Protein AF-A0AAP0JN64-F1 (afdb_monomer_lite)

Organism: NCBI:txid461633

Sequence (150 aa):
MPRSQQHSSGSEGDRSDRSISDVVAVVDDRKKRRMISNRESARRSRMRKQQHLDDLINQVSQIQRENSEIVKRVSATTEMFMKVDSENSVLRAQVGELSERLQSLNSVLHSIEEVSGFAMDIPQMPDPLLKPWHLPYPSQPIMASSHWLP

Secondary structure (DSSP, 8-state):
-------------------HHHHHHHHHHHHHHHHHHHHHHHHHHHHHHHHHHHHHHHHHHHHHHHHHHHHHHHHHHHHHHHHHHHHHHHHHHHHHHHHHHHHHHHHHHHHHHHHH-----PPPPPGGGT-TT--SS-------------

Radius of gyration: 44.24 Å; chains: 1; bounding box: 87×27×121 Å

Structure (mmCIF, N/CA/C/O backbone):
data_AF-A0AAP0JN64-F1
#
_entry.id   AF-A0AAP0JN64-F1
#
loop_
_atom_site.group_PDB
_atom_site.id
_atom_site.type_symbol
_atom_site.label_atom_id
_atom_site.label_alt_id
_atom_site.label_comp_id
_atom_site.label_asym_id
_atom_site.label_entity_id
_atom_site.label_seq_id
_atom_site.pdbx_PDB_ins_code
_atom_site.Cartn_x
_atom_site.Cartn_y
_atom_site.Cartn_z
_atom_site.occupancy
_atom_site.B_iso_or_equiv
_atom_site.auth_seq_id
_atom_site.auth_comp_id
_atom_site.auth_asym_id
_atom_site.auth_atom_id
_atom_site.pdbx_PDB_model_num
ATOM 1 N N . MET A 1 1 ? 2.296 -16.483 -43.966 1.00 45.09 1 MET A N 1
ATOM 2 C CA . MET A 1 1 ? 2.980 -15.752 -45.058 1.00 45.09 1 MET A CA 1
ATOM 3 C C . MET A 1 1 ? 3.932 -16.724 -45.747 1.00 45.09 1 MET A C 1
ATOM 5 O O . MET A 1 1 ? 4.876 -17.146 -45.085 1.00 45.09 1 MET A O 1
ATOM 9 N N . PRO A 1 2 ? 3.670 -17.182 -46.985 1.00 48.16 2 PRO A N 1
ATOM 10 C CA . PRO A 1 2 ? 4.517 -18.178 -47.630 1.00 48.16 2 PRO A CA 1
ATOM 11 C C . PRO A 1 2 ? 5.776 -17.516 -48.206 1.00 48.16 2 PRO A C 1
ATOM 13 O O . PRO A 1 2 ? 5.739 -16.406 -48.731 1.00 48.16 2 PRO A O 1
ATOM 16 N N . ARG A 1 3 ? 6.909 -18.202 -48.055 1.00 45.84 3 ARG A N 1
ATOM 17 C CA . ARG A 1 3 ? 8.240 -17.763 -48.476 1.00 45.84 3 ARG A CA 1
ATOM 18 C C . ARG A 1 3 ? 8.445 -18.164 -49.936 1.00 45.84 3 ARG A C 1
ATOM 20 O O . ARG A 1 3 ? 8.607 -19.347 -50.219 1.00 45.84 3 ARG A O 1
ATOM 27 N N . SER A 1 4 ? 8.438 -17.193 -50.845 1.00 55.22 4 SER A N 1
ATOM 28 C CA . SER A 1 4 ? 8.756 -17.410 -52.258 1.00 55.22 4 SER A CA 1
ATOM 29 C C . SER A 1 4 ? 10.184 -17.947 -52.402 1.00 55.22 4 SER A C 1
ATOM 31 O O . SER A 1 4 ? 11.151 -17.241 -52.113 1.00 55.22 4 SER A O 1
ATOM 33 N N . GLN A 1 5 ? 10.317 -19.205 -52.826 1.00 51.78 5 GLN A N 1
ATOM 34 C CA . GLN A 1 5 ? 11.572 -19.761 -53.326 1.00 51.78 5 GLN A CA 1
ATOM 35 C C . GLN A 1 5 ? 11.784 -19.237 -54.746 1.00 51.78 5 GLN A C 1
ATOM 37 O O . GLN A 1 5 ? 11.026 -19.561 -55.655 1.00 51.78 5 GLN A O 1
ATOM 42 N N . GLN A 1 6 ? 12.805 -18.405 -54.931 1.00 57.16 6 GLN A N 1
ATOM 43 C CA . GLN A 1 6 ? 13.333 -18.100 -56.254 1.00 57.16 6 GLN A CA 1
ATOM 44 C C . GLN A 1 6 ? 14.505 -19.045 -56.512 1.00 57.16 6 GLN A C 1
ATOM 46 O O . GLN A 1 6 ? 15.543 -18.964 -55.856 1.00 57.16 6 GLN A O 1
ATOM 51 N N . HIS A 1 7 ? 14.312 -19.958 -57.458 1.00 48.56 7 HIS A N 1
ATOM 52 C CA . HIS A 1 7 ? 15.394 -20.679 -58.109 1.00 48.56 7 HIS A CA 1
ATOM 53 C C . HIS A 1 7 ? 15.996 -19.723 -59.140 1.00 48.56 7 HIS A C 1
ATOM 55 O O . HIS A 1 7 ? 15.323 -19.363 -60.102 1.00 48.56 7 HIS A O 1
ATOM 61 N N . SER A 1 8 ? 17.226 -19.260 -58.913 1.00 51.84 8 SER A N 1
ATOM 62 C CA . SER A 1 8 ? 17.943 -18.446 -59.896 1.00 51.84 8 SER A CA 1
ATOM 63 C C . SER A 1 8 ? 18.878 -19.351 -60.687 1.00 51.84 8 SER A C 1
ATOM 65 O O . SER A 1 8 ? 19.808 -19.933 -60.124 1.00 51.84 8 SER A O 1
ATOM 67 N N . SER A 1 9 ? 18.568 -19.498 -61.974 1.00 54.56 9 SER A N 1
ATOM 68 C CA . SER A 1 9 ? 19.322 -20.249 -62.972 1.00 54.56 9 SER A CA 1
ATOM 69 C C . SER A 1 9 ? 20.791 -19.831 -63.008 1.00 54.56 9 SER A C 1
ATOM 71 O O . SER A 1 9 ? 21.115 -18.643 -63.052 1.00 54.56 9 SER A O 1
ATOM 73 N N . GLY A 1 10 ? 21.677 -20.827 -63.003 1.00 51.12 10 GLY A N 1
ATOM 74 C CA . GLY A 1 10 ? 23.109 -20.643 -63.201 1.00 51.12 10 GLY A CA 1
ATOM 75 C C . GLY A 1 10 ? 23.393 -20.154 -64.617 1.00 51.12 10 GLY A C 1
ATOM 76 O O . GLY A 1 10 ? 23.145 -20.866 -65.585 1.00 51.12 10 GLY A O 1
ATOM 77 N N . SER A 1 11 ? 23.909 -18.931 -64.722 1.00 53.88 11 SER A N 1
ATOM 78 C CA . SER A 1 11 ? 24.496 -18.400 -65.949 1.00 53.88 11 SER A CA 1
ATOM 79 C C . SER A 1 11 ? 25.951 -18.859 -66.019 1.00 53.88 11 SER A C 1
ATOM 81 O O . SER A 1 11 ? 26.829 -18.257 -65.402 1.00 53.88 11 SER A O 1
ATOM 83 N N . GLU A 1 12 ? 26.201 -19.948 -66.743 1.00 61.91 12 GLU A N 1
ATOM 84 C CA . GLU A 1 12 ? 27.532 -20.296 -67.238 1.00 61.91 12 GLU A CA 1
ATOM 85 C C . GLU A 1 12 ? 27.829 -19.432 -68.466 1.00 61.91 12 GLU A C 1
ATOM 87 O O . GLU A 1 12 ? 27.115 -19.496 -69.463 1.00 61.91 12 GLU A O 1
ATOM 92 N N . GLY A 1 13 ? 28.865 -18.601 -68.392 1.00 48.00 13 GLY A N 1
ATOM 93 C CA . GLY A 1 13 ? 29.297 -17.810 -69.539 1.00 48.00 13 GLY A CA 1
ATOM 94 C C . GLY A 1 13 ? 30.043 -16.552 -69.136 1.00 48.00 13 GLY A C 1
ATOM 95 O O . GLY A 1 13 ? 29.431 -15.514 -68.925 1.00 48.00 13 GLY A O 1
ATOM 96 N N . ASP A 1 14 ? 31.360 -16.706 -69.022 1.00 43.50 14 ASP A N 1
ATOM 97 C CA . ASP A 1 14 ? 32.410 -15.773 -69.457 1.00 43.50 14 ASP A CA 1
ATOM 98 C C . ASP A 1 14 ? 33.546 -15.738 -68.428 1.00 43.50 14 ASP A C 1
ATOM 100 O O . ASP A 1 14 ? 33.521 -15.025 -67.423 1.00 43.50 14 ASP A O 1
ATOM 104 N N . ARG A 1 15 ? 34.555 -16.587 -68.652 1.00 56.91 15 ARG A N 1
ATOM 105 C CA . ARG A 1 15 ? 35.838 -16.486 -67.953 1.00 56.91 15 ARG A CA 1
ATOM 106 C C . ARG A 1 15 ? 36.632 -15.397 -68.656 1.00 56.91 15 ARG A C 1
ATOM 108 O O . ARG A 1 15 ? 37.529 -15.686 -69.440 1.00 56.91 15 ARG A O 1
ATOM 115 N N . SER A 1 16 ? 36.256 -14.155 -68.385 1.00 56.53 16 SER A N 1
ATOM 116 C CA . SER A 1 16 ? 37.031 -12.990 -68.773 1.00 56.53 16 SER A CA 1
ATOM 117 C C . SER A 1 16 ? 38.419 -13.119 -68.137 1.00 56.53 16 SER A C 1
ATOM 119 O O . SER A 1 16 ? 38.527 -13.400 -66.937 1.00 56.53 16 SER A O 1
ATOM 121 N N . ASP A 1 17 ? 39.467 -12.932 -68.939 1.00 60.44 17 ASP A N 1
ATOM 122 C CA . ASP A 1 17 ? 40.847 -12.718 -68.498 1.00 60.44 17 ASP A CA 1
ATOM 123 C C . ASP A 1 17 ? 40.885 -11.434 -67.659 1.00 60.44 17 ASP A C 1
ATOM 125 O O . ASP A 1 17 ? 41.110 -10.324 -68.139 1.00 60.44 17 ASP A O 1
ATOM 129 N N . ARG A 1 18 ? 40.461 -11.563 -66.402 1.00 62.03 18 ARG A N 1
ATOM 130 C CA . ARG A 1 18 ? 40.328 -10.446 -65.481 1.00 62.03 18 ARG A CA 1
ATOM 131 C C . ARG A 1 18 ? 41.735 -10.084 -65.060 1.00 62.03 18 ARG A C 1
ATOM 133 O O . ARG A 1 18 ? 42.398 -10.876 -64.386 1.00 62.03 18 ARG A O 1
ATOM 140 N N . SER A 1 19 ? 42.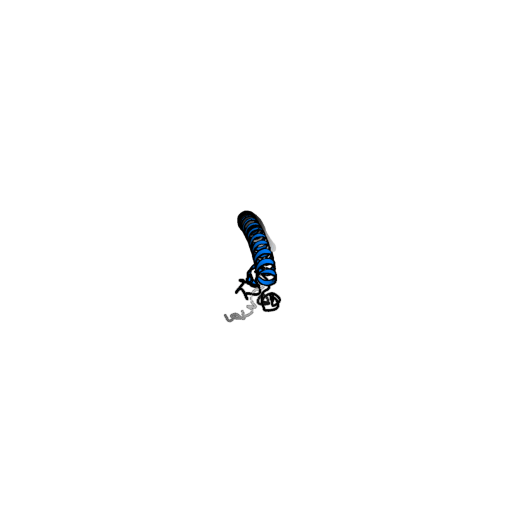176 -8.889 -65.442 1.00 74.69 19 SER A N 1
ATOM 141 C CA . SER A 1 19 ? 43.475 -8.396 -65.013 1.00 74.69 19 SER A CA 1
ATOM 142 C C . SER A 1 19 ? 43.555 -8.477 -63.483 1.00 74.69 19 SER A C 1
ATOM 144 O O . SER A 1 19 ? 42.571 -8.242 -62.773 1.00 74.69 19 SER A O 1
ATOM 146 N N . ILE A 1 20 ? 44.729 -8.817 -62.947 1.00 75.31 20 ILE A N 1
ATOM 147 C CA . ILE A 1 20 ? 44.959 -8.886 -61.492 1.00 75.31 20 ILE A CA 1
ATOM 148 C C . ILE A 1 20 ? 44.497 -7.583 -60.806 1.00 75.31 20 ILE A C 1
ATOM 150 O O . ILE A 1 20 ? 43.985 -7.615 -59.687 1.00 75.31 20 ILE A O 1
ATOM 154 N N . SER A 1 21 ? 44.600 -6.449 -61.509 1.00 77.75 21 SER A N 1
ATOM 155 C CA . SER A 1 21 ? 44.139 -5.133 -61.062 1.00 77.75 21 SER A CA 1
ATOM 156 C C . SER A 1 21 ? 42.628 -5.077 -60.785 1.00 77.75 21 SER A C 1
ATOM 158 O O . SER A 1 21 ? 42.218 -4.604 -59.723 1.00 77.75 21 SER A O 1
ATOM 160 N N . ASP A 1 22 ? 41.796 -5.639 -61.665 1.00 81.19 22 ASP A N 1
ATOM 161 C CA . ASP A 1 22 ? 40.335 -5.649 -61.503 1.00 81.19 22 ASP A CA 1
ATOM 162 C C . ASP A 1 22 ? 39.890 -6.520 -60.323 1.00 81.19 22 ASP A C 1
ATOM 164 O O . ASP A 1 22 ? 38.951 -6.186 -59.595 1.00 81.19 22 ASP A O 1
ATOM 168 N N . VAL A 1 23 ? 40.584 -7.639 -60.094 1.00 84.50 23 VAL A N 1
ATOM 169 C CA . VAL A 1 23 ? 40.319 -8.517 -58.945 1.00 84.50 23 VAL A CA 1
ATOM 170 C C . VAL A 1 23 ? 40.646 -7.799 -57.633 1.00 84.50 23 VAL A C 1
ATOM 172 O O . VAL A 1 23 ? 39.854 -7.865 -56.689 1.00 84.50 23 VAL A O 1
ATOM 175 N N . VAL A 1 24 ? 41.766 -7.071 -57.573 1.00 85.56 24 VAL A N 1
ATOM 176 C CA . VAL A 1 24 ? 42.166 -6.285 -56.392 1.00 85.56 24 VAL A CA 1
ATOM 177 C C . VAL A 1 24 ? 41.158 -5.167 -56.099 1.00 85.56 24 VAL A C 1
ATOM 179 O O . VAL A 1 24 ? 40.716 -5.037 -54.956 1.00 85.56 24 VAL A O 1
ATOM 182 N N . ALA A 1 25 ? 40.701 -4.433 -57.119 1.00 87.12 25 ALA A N 1
ATOM 183 C CA . ALA A 1 25 ? 39.706 -3.369 -56.954 1.00 87.12 25 ALA A CA 1
ATOM 184 C C . ALA A 1 25 ? 38.370 -3.887 -56.380 1.00 87.12 25 ALA A C 1
ATOM 186 O O . ALA A 1 25 ? 37.813 -3.307 -55.444 1.00 87.12 25 ALA A O 1
ATOM 187 N N . VAL A 1 26 ? 37.880 -5.031 -56.872 1.00 90.56 26 VAL A N 1
ATOM 188 C CA . VAL A 1 26 ? 36.652 -5.670 -56.360 1.00 90.56 26 VAL A CA 1
ATOM 189 C C . VAL A 1 26 ? 36.810 -6.119 -54.901 1.00 90.56 26 VAL A C 1
ATOM 191 O O . VAL A 1 26 ? 35.872 -6.000 -54.103 1.00 90.56 26 VAL A O 1
ATOM 194 N N . VAL A 1 27 ? 37.986 -6.630 -54.524 1.00 92.00 27 VAL A N 1
ATOM 195 C CA . VAL A 1 27 ? 38.284 -7.032 -53.140 1.00 92.00 27 VAL A CA 1
ATOM 196 C C . VAL A 1 27 ? 38.314 -5.821 -52.207 1.00 92.00 27 VAL A C 1
ATOM 198 O O . VAL A 1 27 ? 37.721 -5.880 -51.122 1.00 92.00 27 VAL A O 1
ATOM 201 N N . ASP A 1 28 ? 38.926 -4.716 -52.627 1.00 93.94 28 ASP A N 1
ATOM 202 C CA . ASP A 1 28 ? 38.984 -3.481 -51.843 1.00 93.94 28 ASP A CA 1
ATOM 203 C C . ASP A 1 28 ? 37.606 -2.847 -51.653 1.00 93.94 28 ASP A C 1
ATOM 205 O O . ASP A 1 28 ? 37.247 -2.451 -50.538 1.00 93.94 28 ASP A O 1
ATOM 209 N N . ASP A 1 29 ? 36.772 -2.831 -52.689 1.00 94.75 29 ASP A N 1
ATOM 210 C CA . ASP A 1 29 ? 35.397 -2.350 -52.575 1.00 94.75 29 ASP A CA 1
ATOM 211 C C . ASP A 1 29 ? 34.550 -3.244 -51.670 1.00 94.75 29 ASP A C 1
ATOM 213 O O . ASP A 1 29 ? 33.786 -2.753 -50.829 1.00 94.75 29 ASP A O 1
ATOM 217 N N . ARG A 1 30 ? 34.730 -4.567 -51.748 1.00 95.62 30 ARG A N 1
ATOM 218 C CA . ARG A 1 30 ? 34.100 -5.501 -50.808 1.00 95.62 30 ARG A CA 1
ATOM 219 C C . ARG A 1 30 ? 34.562 -5.235 -49.375 1.00 95.62 30 ARG A C 1
ATOM 221 O O . ARG A 1 30 ? 33.734 -5.258 -48.461 1.00 95.62 30 ARG A O 1
ATOM 228 N N . LYS A 1 31 ? 35.852 -4.961 -49.156 1.00 96.38 31 LYS A N 1
ATOM 229 C CA . LYS A 1 31 ? 36.405 -4.618 -47.838 1.00 96.38 31 LYS A CA 1
ATOM 230 C C . LYS A 1 31 ? 35.795 -3.320 -47.306 1.00 96.38 31 LYS A C 1
ATOM 232 O O . LYS A 1 31 ? 35.311 -3.316 -46.175 1.00 96.38 31 LYS A O 1
ATOM 237 N N . LYS A 1 32 ? 35.721 -2.260 -48.118 1.00 95.88 32 LYS A N 1
ATOM 238 C CA . LYS A 1 32 ? 35.061 -0.990 -47.759 1.00 95.88 32 LYS A CA 1
ATOM 239 C C . LYS A 1 32 ? 33.596 -1.201 -47.373 1.00 95.88 32 LYS A C 1
ATOM 241 O O . LYS A 1 32 ? 33.182 -0.777 -46.295 1.00 95.88 32 LYS A O 1
ATOM 246 N N . ARG A 1 33 ? 32.826 -1.939 -48.185 1.00 96.50 33 ARG A N 1
ATOM 247 C CA . ARG A 1 33 ? 31.420 -2.272 -47.884 1.00 96.50 33 ARG A CA 1
ATOM 248 C C . ARG A 1 33 ? 31.279 -3.053 -46.573 1.00 96.50 33 ARG A C 1
ATOM 250 O O . ARG A 1 33 ? 30.400 -2.742 -45.772 1.00 96.50 33 ARG A O 1
ATOM 257 N N . ARG A 1 34 ? 32.167 -4.021 -46.305 1.00 96.62 34 ARG A N 1
ATOM 258 C CA . ARG A 1 34 ? 32.185 -4.773 -45.034 1.00 96.62 34 ARG A CA 1
ATOM 259 C C . ARG A 1 34 ? 32.492 -3.878 -43.838 1.00 96.62 34 ARG A C 1
ATOM 261 O O . ARG A 1 34 ? 31.846 -4.040 -42.809 1.00 96.62 34 ARG A O 1
ATOM 268 N N . MET A 1 35 ? 33.427 -2.935 -43.964 1.00 97.56 35 MET A N 1
ATOM 269 C CA . MET A 1 35 ? 33.739 -1.988 -42.887 1.00 97.56 35 MET A CA 1
ATOM 270 C C . MET A 1 35 ? 32.538 -1.099 -42.552 1.00 97.56 35 MET A C 1
ATOM 272 O O . MET A 1 35 ? 32.213 -0.939 -41.379 1.00 97.56 35 MET A O 1
ATOM 276 N N . ILE A 1 36 ? 31.836 -0.578 -43.564 1.00 97.06 36 ILE A N 1
ATOM 277 C CA . ILE A 1 36 ? 30.638 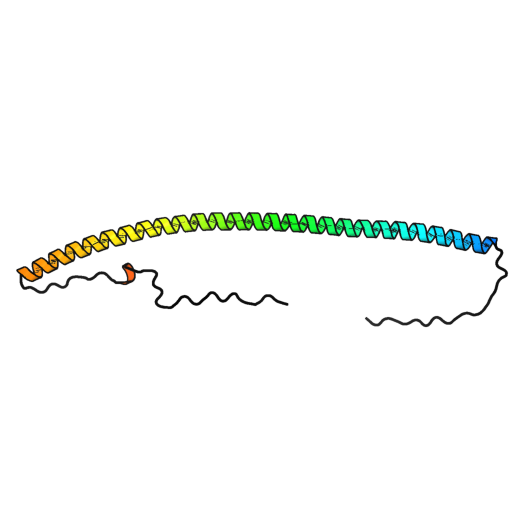0.253 -43.358 1.00 97.06 36 ILE A CA 1
ATOM 278 C C . ILE A 1 36 ? 29.512 -0.573 -42.723 1.00 97.06 36 ILE A C 1
ATOM 280 O O . ILE A 1 36 ? 28.957 -0.169 -41.703 1.00 97.06 36 ILE A O 1
ATOM 284 N N . SER A 1 37 ? 29.224 -1.761 -43.264 1.00 98.00 37 SER A N 1
ATOM 285 C CA . SER A 1 37 ? 28.174 -2.641 -42.739 1.00 98.00 37 SER A CA 1
ATOM 286 C C . SER A 1 37 ? 28.462 -3.111 -41.309 1.00 98.00 37 SER A C 1
ATOM 288 O O . SER A 1 37 ? 27.562 -3.111 -40.471 1.00 98.00 37 SER A O 1
ATOM 290 N N . ASN A 1 38 ? 29.713 -3.460 -40.990 1.00 98.25 38 ASN A N 1
ATOM 291 C CA . ASN A 1 38 ? 30.106 -3.846 -39.634 1.00 98.25 38 ASN A CA 1
ATOM 292 C C . ASN A 1 38 ? 30.026 -2.664 -38.661 1.00 98.25 38 ASN A C 1
ATOM 294 O O . ASN A 1 38 ? 29.527 -2.812 -37.548 1.00 98.25 38 ASN A O 1
ATOM 298 N N . ARG A 1 39 ? 30.446 -1.470 -39.094 1.00 98.06 39 ARG A N 1
ATOM 299 C CA . ARG A 1 39 ? 30.295 -0.249 -38.297 1.00 98.06 39 ARG A CA 1
ATOM 300 C C . ARG A 1 39 ? 28.828 0.015 -37.976 1.00 98.06 39 ARG A C 1
ATOM 302 O O . ARG A 1 39 ? 28.490 0.315 -36.830 1.00 98.06 39 ARG A O 1
ATOM 309 N N . GLU A 1 40 ? 27.952 -0.117 -38.965 1.00 98.12 40 GLU A N 1
ATOM 310 C CA . GLU A 1 40 ? 26.521 0.067 -38.766 1.00 98.12 40 GLU A CA 1
ATOM 311 C C . GLU A 1 40 ? 25.921 -1.024 -37.868 1.00 98.12 40 GLU A C 1
ATOM 313 O O . GLU A 1 40 ? 25.158 -0.711 -36.952 1.00 98.12 40 GLU A O 1
ATOM 318 N N . SER A 1 41 ? 26.297 -2.291 -38.056 1.00 97.88 41 SER A N 1
ATOM 319 C CA . SER A 1 41 ? 25.792 -3.394 -37.232 1.00 97.88 41 SER A CA 1
ATOM 320 C C . SER A 1 41 ? 26.268 -3.292 -35.779 1.00 97.88 41 SER A C 1
ATOM 322 O O . SER A 1 41 ? 25.468 -3.496 -34.862 1.00 97.88 41 SER A O 1
ATOM 324 N N . ALA A 1 42 ? 27.516 -2.875 -35.545 1.00 98.25 42 ALA A N 1
ATOM 325 C CA . ALA A 1 42 ? 28.045 -2.573 -34.220 1.00 98.25 42 ALA A CA 1
ATOM 326 C C . ALA A 1 42 ? 27.285 -1.410 -33.564 1.00 98.25 42 ALA A C 1
ATOM 328 O O . ALA A 1 42 ? 26.899 -1.520 -32.399 1.00 98.25 42 ALA A O 1
ATOM 329 N N . ARG A 1 43 ? 26.996 -0.330 -34.309 1.00 98.38 43 ARG A N 1
ATOM 330 C CA . ARG A 1 43 ? 26.170 0.787 -33.818 1.00 98.38 43 ARG A CA 1
ATOM 331 C C . ARG A 1 43 ? 24.766 0.31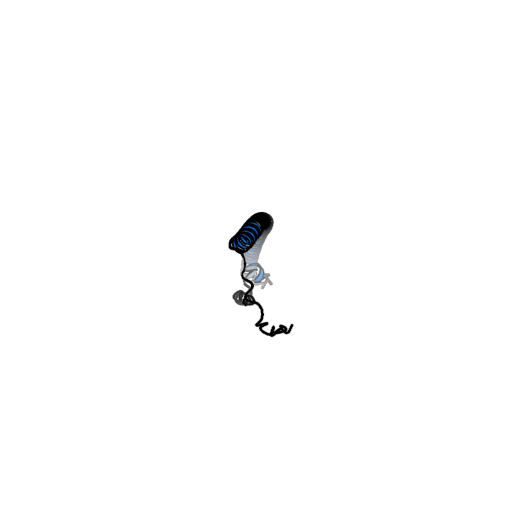4 -33.440 1.00 98.38 43 ARG A C 1
ATOM 333 O O . ARG A 1 43 ? 24.331 0.570 -32.323 1.00 98.38 43 ARG A O 1
ATOM 340 N N . ARG A 1 44 ? 24.073 -0.415 -34.322 1.00 98.50 44 ARG A N 1
ATOM 341 C CA . ARG A 1 44 ? 22.725 -0.958 -34.056 1.00 98.50 44 ARG A CA 1
ATOM 342 C C . ARG A 1 44 ? 22.717 -1.926 -32.870 1.00 98.50 44 ARG A C 1
ATOM 344 O O . ARG A 1 44 ? 21.751 -1.966 -32.118 1.00 98.50 44 ARG A O 1
ATOM 351 N N . SER A 1 45 ? 23.776 -2.717 -32.698 1.00 98.56 45 SER A N 1
ATOM 352 C CA . SER A 1 45 ? 23.938 -3.608 -31.543 1.00 98.56 45 SER A CA 1
ATOM 353 C C . SER A 1 45 ? 24.078 -2.816 -30.240 1.00 98.56 45 SER A C 1
ATOM 355 O O . SER A 1 45 ? 23.359 -3.092 -29.283 1.00 98.56 45 SER A O 1
ATOM 357 N N . ARG A 1 46 ? 24.929 -1.778 -30.222 1.00 98.50 46 ARG A N 1
ATOM 358 C CA . ARG A 1 46 ? 25.071 -0.874 -29.067 1.00 98.50 46 ARG A CA 1
ATOM 359 C C . ARG A 1 46 ? 23.758 -0.169 -28.733 1.00 98.50 46 ARG A C 1
ATOM 361 O O . ARG A 1 46 ? 23.369 -0.180 -27.576 1.00 98.50 46 ARG A O 1
ATOM 368 N N . MET A 1 47 ? 23.050 0.355 -29.736 1.00 98.50 47 MET A N 1
ATOM 369 C CA . MET A 1 47 ? 21.752 1.012 -29.534 1.00 98.50 47 MET A CA 1
ATOM 370 C C . MET A 1 47 ? 20.714 0.074 -28.912 1.00 98.50 47 MET A C 1
ATOM 372 O O . MET A 1 47 ? 20.063 0.460 -27.952 1.00 98.50 47 MET A O 1
ATOM 376 N N . ARG A 1 48 ? 20.596 -1.169 -29.402 1.00 98.56 48 ARG A N 1
ATOM 377 C CA . ARG A 1 48 ? 19.670 -2.158 -28.822 1.00 98.56 48 ARG A CA 1
ATOM 378 C C . ARG A 1 48 ? 20.016 -2.502 -27.374 1.00 98.56 48 ARG A C 1
ATOM 380 O O . ARG A 1 48 ? 19.120 -2.625 -26.551 1.00 98.56 48 ARG A O 1
ATOM 387 N N . LYS A 1 49 ? 21.308 -2.647 -27.057 1.00 98.56 49 LYS A N 1
ATOM 388 C CA . LYS A 1 49 ? 21.751 -2.877 -25.674 1.00 98.56 49 LYS A CA 1
ATOM 389 C C . LYS A 1 49 ? 21.457 -1.676 -24.775 1.00 98.56 49 LYS A C 1
ATOM 391 O O . LYS A 1 49 ? 21.030 -1.888 -23.651 1.00 98.56 49 LYS A O 1
ATOM 396 N N . GLN A 1 50 ? 21.654 -0.452 -25.271 1.00 98.56 50 GLN A N 1
ATOM 397 C CA . GLN A 1 50 ? 21.326 0.762 -24.524 1.00 98.56 50 GLN A CA 1
ATOM 398 C C . GLN A 1 50 ? 19.825 0.843 -24.234 1.00 98.56 50 GLN A C 1
ATOM 400 O O . GLN A 1 50 ? 19.455 0.980 -23.080 1.00 98.56 50 GLN A O 1
ATOM 405 N N . GLN A 1 51 ? 18.979 0.647 -25.250 1.00 98.56 51 GLN A N 1
ATOM 406 C CA . GLN A 1 51 ? 17.522 0.620 -25.081 1.00 98.56 51 GLN A CA 1
ATOM 407 C C . GLN A 1 51 ? 17.093 -0.411 -24.035 1.00 98.56 51 GLN A C 1
ATOM 409 O O . GLN A 1 51 ? 16.321 -0.092 -23.145 1.00 98.56 51 GLN A O 1
ATOM 414 N N . HIS A 1 52 ? 17.657 -1.621 -24.081 1.00 98.56 52 HIS A N 1
ATOM 415 C CA . HIS A 1 52 ? 17.335 -2.645 -23.092 1.00 98.56 52 HIS A CA 1
ATOM 416 C C . HIS A 1 52 ? 17.751 -2.256 -21.664 1.00 98.56 52 HIS A C 1
ATOM 418 O O . HIS A 1 52 ? 17.027 -2.548 -20.716 1.00 98.56 52 HIS A O 1
ATOM 424 N N . LEU A 1 53 ? 18.901 -1.595 -21.496 1.00 98.69 53 LEU A N 1
ATOM 425 C CA . LEU A 1 53 ? 19.315 -1.071 -20.193 1.00 98.69 53 LEU A CA 1
ATOM 426 C C . LEU A 1 53 ? 18.371 0.032 -19.709 1.00 98.69 53 LEU A C 1
ATOM 428 O O . LEU A 1 53 ? 17.967 0.005 -18.550 1.00 98.69 53 LEU A O 1
ATOM 432 N N . ASP A 1 54 ? 17.990 0.957 -20.589 1.00 98.62 54 ASP A N 1
ATOM 433 C CA . ASP A 1 54 ? 17.056 2.037 -20.265 1.00 98.62 54 ASP A CA 1
ATOM 434 C C . ASP A 1 54 ? 15.684 1.465 -19.858 1.00 98.62 54 ASP A C 1
ATOM 436 O O . ASP A 1 54 ? 15.113 1.870 -18.845 1.00 98.62 54 ASP A O 1
ATOM 440 N N . ASP A 1 55 ? 15.191 0.455 -20.581 1.00 98.62 55 ASP A N 1
ATOM 441 C CA . ASP A 1 55 ? 13.949 -0.254 -20.261 1.00 98.62 55 ASP A CA 1
ATOM 442 C C . ASP A 1 55 ? 14.015 -0.932 -18.887 1.00 98.62 55 ASP A C 1
ATOM 444 O O . ASP A 1 55 ? 13.060 -0.855 -18.112 1.00 98.62 55 ASP A O 1
ATOM 448 N N . LEU A 1 56 ? 15.139 -1.579 -18.555 1.00 98.75 56 LEU A N 1
ATOM 449 C CA . LEU A 1 56 ? 15.342 -2.198 -17.242 1.00 98.75 56 LEU A CA 1
ATOM 450 C C . LEU A 1 56 ? 15.389 -1.151 -16.121 1.00 98.75 56 LEU A C 1
ATOM 452 O O . LEU A 1 56 ? 14.767 -1.347 -15.078 1.00 98.75 56 LEU A O 1
ATOM 456 N N . ILE A 1 57 ? 16.073 -0.023 -16.328 1.00 98.62 57 ILE A N 1
ATOM 457 C CA . ILE A 1 57 ? 16.129 1.083 -15.357 1.00 98.62 57 ILE A CA 1
ATOM 458 C C . ILE A 1 57 ? 14.728 1.655 -15.108 1.00 98.62 57 ILE A C 1
ATOM 460 O O . ILE A 1 57 ? 14.349 1.905 -13.959 1.00 98.62 57 ILE A O 1
ATOM 464 N N . ASN A 1 58 ? 13.939 1.821 -16.169 1.00 98.62 58 ASN A N 1
ATOM 465 C CA . ASN A 1 58 ? 12.560 2.288 -16.076 1.00 98.62 58 ASN A CA 1
ATOM 466 C C . ASN A 1 58 ? 11.679 1.296 -15.307 1.00 98.62 58 ASN A C 1
ATOM 468 O O . ASN A 1 58 ? 10.916 1.714 -14.436 1.00 98.62 58 ASN A O 1
ATOM 472 N N . GLN A 1 59 ? 11.815 -0.007 -15.574 1.00 98.69 59 GLN A N 1
ATOM 473 C CA . GLN A 1 59 ? 11.090 -1.053 -14.846 1.00 98.69 59 GLN A CA 1
ATOM 474 C C . GLN A 1 59 ? 11.438 -1.059 -13.356 1.00 98.69 59 GLN A C 1
ATOM 476 O O . GLN A 1 59 ? 10.536 -1.044 -12.523 1.00 98.69 59 GLN A O 1
ATOM 481 N N . VAL A 1 60 ? 12.726 -1.007 -13.003 1.00 98.75 60 VAL A N 1
ATOM 482 C CA . VAL A 1 60 ? 13.160 -0.932 -11.597 1.00 98.75 60 VAL A CA 1
ATOM 483 C C . VAL A 1 60 ? 12.569 0.303 -10.919 1.00 98.75 60 VAL A C 1
ATOM 485 O O . VAL A 1 60 ? 12.009 0.200 -9.830 1.00 98.75 60 VAL A O 1
ATOM 488 N N . SER A 1 61 ? 12.626 1.456 -11.586 1.00 98.56 61 SER A N 1
ATOM 489 C CA . SER A 1 61 ? 12.096 2.716 -11.059 1.00 98.56 61 SER A CA 1
ATOM 490 C C . SER A 1 61 ? 10.571 2.678 -10.878 1.00 98.56 61 SER A C 1
ATOM 492 O O . SER A 1 61 ? 10.048 3.205 -9.895 1.00 98.56 61 SER A O 1
ATOM 494 N N . GLN A 1 62 ? 9.841 2.047 -11.804 1.00 98.62 62 GLN A N 1
ATOM 495 C CA . GLN A 1 62 ? 8.396 1.829 -11.691 1.00 98.62 62 GLN A CA 1
ATOM 496 C C . GLN A 1 62 ? 8.069 0.928 -10.497 1.00 98.62 62 GLN A C 1
ATOM 498 O O . GLN A 1 62 ? 7.262 1.320 -9.657 1.00 98.62 62 GLN A O 1
ATOM 503 N N . ILE A 1 63 ? 8.734 -0.225 -10.381 1.00 98.69 63 ILE A N 1
ATOM 504 C CA . ILE A 1 63 ? 8.511 -1.185 -9.290 1.00 98.69 63 ILE A CA 1
ATOM 505 C C . ILE A 1 63 ? 8.832 -0.548 -7.934 1.00 98.69 63 ILE A C 1
ATOM 507 O O . ILE A 1 63 ? 8.087 -0.724 -6.974 1.00 98.69 63 ILE A O 1
ATOM 511 N N . GLN A 1 64 ? 9.910 0.234 -7.836 1.00 98.75 64 GLN A N 1
ATOM 512 C CA . GLN A 1 64 ? 10.251 0.954 -6.607 1.00 98.75 64 GLN A CA 1
ATOM 513 C C . GLN A 1 64 ? 9.157 1.947 -6.199 1.00 98.75 64 GLN A C 1
ATOM 515 O O . GLN A 1 64 ? 8.788 2.001 -5.024 1.00 98.75 64 GLN A O 1
ATOM 520 N N . ARG A 1 65 ? 8.598 2.698 -7.159 1.00 98.69 65 ARG A N 1
ATOM 521 C CA . ARG A 1 65 ? 7.461 3.589 -6.895 1.00 98.69 65 ARG A CA 1
ATOM 522 C C . ARG A 1 65 ? 6.235 2.810 -6.436 1.00 98.69 65 ARG A C 1
ATOM 524 O O . ARG A 1 65 ? 5.666 3.158 -5.406 1.00 98.69 65 ARG A O 1
ATOM 531 N N . GLU A 1 66 ? 5.857 1.754 -7.146 1.00 98.62 66 GLU A N 1
ATOM 532 C CA . GLU A 1 66 ? 4.709 0.916 -6.782 1.00 98.62 66 GLU A CA 1
ATOM 533 C C . GLU A 1 66 ? 4.858 0.315 -5.383 1.00 98.62 66 GLU A C 1
ATOM 535 O O . GLU A 1 66 ? 3.939 0.412 -4.573 1.00 98.62 66 GLU A O 1
ATOM 540 N N . ASN A 1 67 ? 6.036 -0.221 -5.061 1.00 98.62 67 ASN A N 1
ATOM 541 C CA . ASN A 1 67 ? 6.330 -0.753 -3.735 1.00 98.62 67 ASN A CA 1
ATOM 542 C C . ASN A 1 67 ? 6.189 0.334 -2.656 1.00 98.62 67 ASN A C 1
ATOM 544 O O . ASN A 1 67 ? 5.525 0.123 -1.644 1.00 98.62 67 ASN A O 1
ATOM 548 N N . SER A 1 68 ? 6.724 1.538 -2.899 1.00 98.62 68 SER A N 1
ATOM 549 C CA . SER A 1 68 ? 6.581 2.654 -1.955 1.00 98.62 68 SER A CA 1
ATOM 550 C C . SER A 1 68 ? 5.118 3.048 -1.714 1.00 98.62 68 SER A C 1
ATOM 552 O O . SER A 1 68 ? 4.735 3.342 -0.582 1.00 98.62 68 SER A O 1
ATOM 554 N N . GLU A 1 69 ? 4.277 3.002 -2.749 1.00 98.62 69 GLU A N 1
ATOM 555 C CA . GLU A 1 69 ? 2.847 3.292 -2.636 1.00 98.62 69 GLU A CA 1
ATOM 556 C C . GLU A 1 69 ? 2.094 2.185 -1.892 1.00 98.62 69 GLU A C 1
ATOM 558 O O . GLU A 1 69 ? 1.230 2.478 -1.063 1.00 98.62 69 GLU A O 1
ATOM 563 N N . ILE A 1 70 ? 2.444 0.916 -2.123 1.00 98.69 70 ILE A N 1
ATOM 564 C CA . ILE A 1 70 ? 1.893 -0.218 -1.369 1.00 98.69 70 ILE A CA 1
ATOM 565 C C . ILE A 1 70 ? 2.231 -0.074 0.117 1.00 98.69 70 ILE A C 1
ATOM 567 O O . ILE A 1 70 ? 1.332 -0.159 0.951 1.00 98.69 70 ILE A O 1
ATOM 571 N N . VAL A 1 71 ? 3.491 0.216 0.453 1.00 98.62 71 VAL A N 1
ATOM 572 C CA . VAL A 1 71 ? 3.930 0.408 1.844 1.00 98.62 71 VAL A CA 1
ATOM 573 C C . VAL A 1 71 ? 3.141 1.529 2.526 1.00 98.62 71 VAL A C 1
ATOM 575 O O . VAL A 1 71 ? 2.644 1.334 3.635 1.00 98.62 71 VAL A O 1
ATOM 578 N N . LYS A 1 72 ? 2.943 2.674 1.857 1.00 98.62 72 LYS A N 1
ATOM 579 C CA . LYS A 1 72 ? 2.121 3.774 2.395 1.00 98.62 72 LYS A CA 1
ATOM 580 C C . LYS A 1 72 ? 0.682 3.341 2.671 1.00 98.62 72 LYS A C 1
ATOM 582 O O . LYS A 1 72 ? 0.146 3.643 3.735 1.00 98.62 72 LYS A O 1
ATOM 587 N N . ARG A 1 73 ? 0.054 2.619 1.737 1.00 98.62 73 ARG A N 1
ATOM 588 C CA . ARG A 1 73 ? -1.327 2.128 1.898 1.00 98.62 73 ARG A CA 1
ATOM 589 C C . ARG A 1 73 ? -1.449 1.139 3.051 1.00 98.62 73 ARG A C 1
ATOM 591 O O . ARG A 1 73 ? -2.410 1.219 3.813 1.00 98.62 73 ARG A O 1
ATOM 598 N N . VAL A 1 74 ? -0.479 0.236 3.193 1.00 98.56 74 VAL A N 1
ATOM 599 C CA . VAL A 1 74 ? -0.426 -0.718 4.308 1.00 98.56 74 VAL A CA 1
ATOM 600 C C . VAL A 1 74 ? -0.289 0.024 5.636 1.00 98.56 74 VAL A C 1
ATOM 602 O O . VAL A 1 74 ? -1.057 -0.266 6.550 1.00 98.56 74 VAL A O 1
ATOM 605 N N . SER A 1 75 ? 0.605 1.014 5.732 1.00 98.44 75 SER A N 1
ATOM 606 C CA . SER A 1 75 ? 0.758 1.834 6.945 1.00 98.44 75 SER A CA 1
ATOM 607 C C . SER A 1 75 ? -0.551 2.527 7.319 1.00 98.44 75 SER A C 1
ATOM 609 O O . SER A 1 75 ? -1.055 2.331 8.421 1.00 98.44 75 SER A O 1
ATOM 611 N N . ALA A 1 76 ? -1.169 3.242 6.373 1.00 98.44 76 ALA A N 1
ATOM 612 C CA . ALA A 1 76 ? -2.419 3.960 6.618 1.00 98.44 76 ALA A CA 1
ATOM 613 C C . ALA A 1 76 ? -3.569 3.024 7.038 1.00 98.44 76 ALA A C 1
ATOM 615 O O . ALA A 1 76 ? -4.342 3.334 7.943 1.00 98.44 76 ALA A O 1
ATOM 616 N N . THR A 1 77 ? -3.669 1.850 6.407 1.00 98.38 77 THR A N 1
ATOM 617 C CA . THR A 1 77 ? -4.674 0.836 6.768 1.00 98.38 77 THR A CA 1
ATOM 618 C C . THR A 1 77 ? -4.407 0.262 8.159 1.00 98.38 77 THR A C 1
ATOM 620 O O . THR A 1 77 ? -5.346 0.040 8.918 1.00 98.38 77 THR A O 1
ATOM 623 N N . THR A 1 78 ? -3.137 0.056 8.511 1.00 98.25 78 THR A N 1
ATOM 624 C CA . THR A 1 78 ? -2.728 -0.442 9.831 1.00 98.25 78 THR A CA 1
ATOM 625 C C . THR A 1 78 ? -3.074 0.565 10.922 1.00 98.25 78 THR A C 1
ATOM 627 O O . THR A 1 78 ? -3.661 0.187 11.931 1.00 98.25 78 THR A O 1
ATOM 630 N N . GLU A 1 79 ? -2.799 1.851 10.703 1.00 98.31 79 GLU A N 1
ATOM 631 C CA . GLU A 1 79 ? -3.168 2.926 11.631 1.00 98.31 79 GLU A CA 1
ATOM 632 C C . GLU A 1 79 ? -4.687 2.994 11.850 1.00 98.31 79 GLU A C 1
ATOM 634 O O . GLU A 1 79 ? -5.153 3.062 12.989 1.00 98.31 79 GLU A O 1
ATOM 639 N N . MET A 1 80 ? -5.475 2.906 10.773 1.00 98.38 80 MET A N 1
ATOM 640 C CA . MET A 1 80 ? -6.938 2.874 10.865 1.00 98.38 80 MET A CA 1
ATOM 641 C C . MET A 1 80 ? -7.437 1.634 11.616 1.00 98.38 80 MET A C 1
ATOM 643 O O . MET A 1 80 ? -8.325 1.739 12.462 1.00 98.38 80 MET A O 1
ATOM 647 N N . PHE A 1 81 ? -6.854 0.465 11.338 1.00 97.94 81 PHE A N 1
ATOM 648 C CA . PHE A 1 81 ? -7.172 -0.771 12.048 1.00 97.94 81 PHE A CA 1
ATOM 649 C C . PHE A 1 81 ? -6.886 -0.643 13.547 1.00 97.94 81 PHE A C 1
ATOM 651 O O . PHE A 1 81 ? -7.760 -0.945 14.352 1.00 97.94 81 PHE A O 1
ATOM 658 N N . MET A 1 82 ? -5.711 -0.132 13.927 1.00 97.56 82 MET A N 1
ATOM 659 C CA . MET A 1 82 ? -5.346 0.075 15.332 1.00 97.56 82 MET A CA 1
ATOM 660 C C . MET A 1 82 ? -6.312 1.025 16.044 1.00 97.56 82 MET A C 1
ATOM 662 O O . MET A 1 82 ? -6.668 0.790 17.198 1.00 97.56 82 MET A O 1
ATOM 666 N N . LYS A 1 83 ? -6.776 2.077 15.359 1.00 98.06 83 LYS A N 1
ATOM 667 C CA . LYS A 1 83 ? -7.789 2.983 15.906 1.00 98.06 83 LYS A CA 1
ATOM 668 C C . LYS A 1 83 ? -9.092 2.238 16.207 1.00 98.06 83 LYS A C 1
ATOM 670 O O . LYS A 1 83 ? -9.570 2.292 17.338 1.00 98.06 83 LYS A O 1
ATOM 675 N N . VAL A 1 84 ? -9.627 1.506 15.231 1.00 97.19 84 VAL A N 1
ATOM 676 C CA . VAL A 1 84 ? -10.869 0.731 15.399 1.00 97.19 84 VAL A CA 1
ATOM 677 C C . VAL A 1 84 ? -10.711 -0.353 16.467 1.00 97.19 84 VAL A C 1
ATOM 679 O O . VAL A 1 84 ? -11.626 -0.582 17.254 1.00 97.19 84 VAL A O 1
ATOM 682 N N . ASP A 1 85 ? -9.553 -1.006 16.540 1.00 96.00 85 ASP A N 1
ATOM 683 C CA . ASP A 1 85 ? -9.268 -2.011 17.564 1.00 96.00 85 ASP A CA 1
ATOM 684 C C . ASP A 1 85 ? -9.241 -1.399 18.974 1.00 96.00 85 ASP A C 1
ATOM 686 O O . ASP A 1 85 ? -9.827 -1.953 19.905 1.00 96.00 85 ASP A O 1
ATOM 690 N N . SER A 1 86 ? -8.668 -0.199 19.123 1.00 96.88 86 SER A N 1
ATOM 691 C CA . SER A 1 86 ? -8.695 0.527 20.397 1.00 96.88 86 SER A CA 1
ATOM 692 C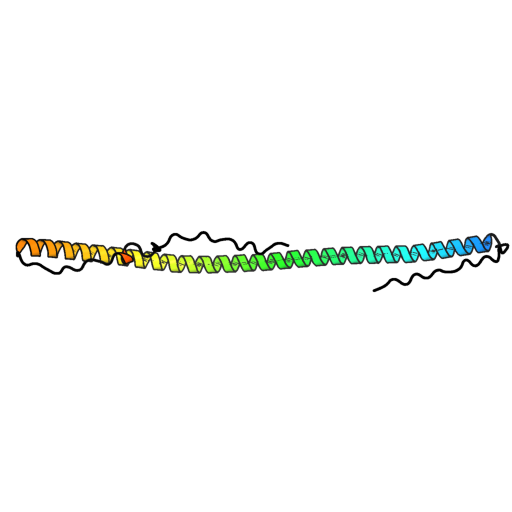 C . SER A 1 86 ? -10.118 0.917 20.821 1.00 96.88 86 SER A C 1
ATOM 694 O O . SER A 1 86 ? -10.485 0.723 21.980 1.00 96.88 86 SER A O 1
ATOM 696 N N . GLU A 1 87 ? -10.952 1.381 19.884 1.00 96.88 87 GLU A N 1
ATOM 697 C CA . GLU A 1 87 ? -12.365 1.694 20.133 1.00 96.88 87 GLU A CA 1
ATOM 698 C C . GLU A 1 87 ? -13.146 0.427 20.521 1.00 96.88 87 GLU A C 1
ATOM 700 O O . GLU A 1 87 ? -13.893 0.426 21.501 1.00 96.88 87 GLU A O 1
ATOM 705 N N . ASN A 1 88 ? -12.907 -0.690 19.827 1.00 94.12 88 ASN A N 1
ATOM 706 C CA . ASN A 1 88 ? -13.483 -1.988 20.174 1.00 94.12 88 ASN A CA 1
ATOM 707 C C . ASN A 1 88 ? -13.059 -2.459 21.571 1.00 94.12 88 ASN A C 1
ATOM 709 O O . ASN A 1 88 ? -13.879 -3.017 22.297 1.00 94.12 88 ASN A O 1
ATOM 713 N N . SER A 1 89 ? -11.801 -2.251 21.961 1.00 92.50 89 SER A N 1
ATOM 714 C CA . SER A 1 89 ? -11.307 -2.596 23.299 1.00 92.50 89 SER A CA 1
ATOM 715 C C . SER A 1 89 ? -12.048 -1.816 24.391 1.00 92.50 89 SER A C 1
ATOM 717 O O . SER A 1 89 ? -12.521 -2.410 25.362 1.00 92.50 89 SER A O 1
ATOM 719 N N . VAL A 1 90 ? -12.254 -0.509 24.188 1.00 95.94 90 VAL A N 1
ATOM 720 C CA . VAL A 1 90 ? -13.044 0.334 25.103 1.00 95.94 90 VAL A CA 1
ATOM 721 C C . VAL A 1 90 ? -14.486 -0.163 25.204 1.00 95.94 90 VAL A C 1
ATOM 723 O O . VAL A 1 90 ? -14.993 -0.342 26.310 1.00 95.94 90 VAL A O 1
ATOM 726 N N . LEU A 1 91 ? -15.138 -0.442 24.072 1.00 93.38 91 LEU A N 1
ATOM 727 C CA . LEU A 1 91 ? -16.510 -0.956 24.064 1.00 93.38 91 LEU A CA 1
ATOM 728 C C . LEU A 1 91 ? -16.621 -2.301 24.793 1.00 93.38 91 LEU A C 1
ATOM 730 O O . LEU A 1 91 ? -17.568 -2.518 25.545 1.00 93.38 91 LEU A O 1
ATOM 734 N N . ARG A 1 92 ? -15.641 -3.198 24.633 1.00 88.12 92 ARG A N 1
ATOM 735 C CA . ARG A 1 92 ? -15.608 -4.476 25.362 1.00 88.12 92 ARG A CA 1
ATOM 736 C C . ARG A 1 92 ? -15.458 -4.281 26.864 1.00 88.12 92 ARG A C 1
ATOM 738 O O . ARG A 1 92 ? -16.128 -4.980 27.618 1.00 88.12 92 ARG A O 1
ATOM 745 N N . ALA A 1 93 ? -14.614 -3.345 27.294 1.00 89.88 93 ALA A N 1
ATOM 746 C CA . ALA A 1 93 ? -14.468 -3.018 28.708 1.00 89.88 93 ALA A CA 1
ATOM 747 C C . ALA A 1 93 ? -15.787 -2.485 29.293 1.00 89.88 93 ALA A C 1
ATOM 749 O O . ALA A 1 93 ? -16.214 -2.944 30.348 1.00 89.88 93 ALA A O 1
ATOM 750 N N . GLN A 1 94 ? -16.477 -1.598 28.567 1.00 93.19 94 GLN A N 1
ATOM 751 C CA . GLN A 1 94 ? -17.788 -1.077 28.970 1.00 93.19 94 GLN A CA 1
ATOM 752 C C . GLN A 1 94 ? -18.854 -2.175 29.045 1.00 93.19 94 GLN A C 1
ATOM 754 O O . GLN A 1 94 ? -19.630 -2.217 29.998 1.00 93.19 94 GLN A O 1
ATOM 759 N N . VAL A 1 95 ? -18.886 -3.088 28.068 1.00 89.12 95 VAL A N 1
ATOM 760 C CA . VAL A 1 95 ? -19.774 -4.259 28.115 1.00 89.12 95 VAL A CA 1
ATOM 761 C C . VAL A 1 95 ? -19.463 -5.105 29.348 1.00 89.12 95 VAL A C 1
ATOM 763 O O . VAL A 1 95 ? -20.394 -5.457 30.066 1.00 89.12 95 VAL A O 1
ATOM 766 N N . GLY A 1 96 ? -18.188 -5.383 29.636 1.00 86.25 96 GLY A N 1
ATOM 767 C CA . GLY A 1 96 ? -17.772 -6.118 30.835 1.00 86.25 96 GLY A CA 1
ATOM 768 C C . GLY A 1 96 ? -18.253 -5.458 32.131 1.00 86.25 96 GLY A C 1
ATOM 769 O O . GLY A 1 96 ? -18.918 -6.102 32.935 1.00 86.25 96 GLY A O 1
ATOM 770 N N . GLU A 1 97 ? -18.023 -4.154 32.287 1.00 92.81 97 GLU A N 1
ATOM 771 C CA . GLU A 1 97 ? -18.455 -3.386 33.462 1.00 92.81 97 GLU A CA 1
ATOM 772 C C . GLU A 1 97 ? -19.980 -3.427 33.659 1.00 92.81 97 GLU A C 1
ATOM 774 O O . GLU A 1 97 ? -20.476 -3.656 34.765 1.00 92.81 97 GLU A O 1
ATOM 779 N N . LEU A 1 98 ? -20.750 -3.222 32.586 1.00 91.44 98 LEU A N 1
ATOM 780 C CA . LEU A 1 98 ? -22.212 -3.282 32.643 1.00 91.44 98 LEU A CA 1
ATOM 781 C C . LEU A 1 98 ? -22.714 -4.699 32.951 1.00 91.44 98 LEU A C 1
ATOM 783 O O . LEU A 1 98 ? -23.686 -4.852 33.692 1.00 91.44 98 LEU A O 1
ATOM 787 N N . SER A 1 99 ? -22.033 -5.720 32.428 1.00 87.81 99 SER A N 1
ATOM 788 C CA . SER A 1 99 ? -22.331 -7.131 32.693 1.00 87.81 99 SER A CA 1
ATOM 789 C C . SER A 1 99 ? -22.165 -7.464 34.173 1.00 87.81 99 SER A C 1
ATOM 791 O O . SER A 1 99 ? -23.059 -8.052 34.777 1.00 87.81 99 SER A O 1
ATOM 793 N N . GLU A 1 100 ? -21.048 -7.050 34.773 1.00 88.88 100 GLU A N 1
ATOM 794 C CA . GLU A 1 100 ? -20.767 -7.263 36.196 1.00 88.88 100 GLU A CA 1
ATOM 795 C C . GLU A 1 100 ? -21.780 -6.536 37.086 1.00 88.88 100 GLU A C 1
ATOM 797 O O . GLU A 1 100 ? -22.295 -7.106 38.050 1.00 88.88 100 GLU A O 1
ATOM 802 N N . ARG A 1 101 ? -22.133 -5.291 36.738 1.00 92.12 101 ARG A N 1
ATOM 803 C CA . ARG A 1 101 ? -23.171 -4.531 37.454 1.00 92.12 101 ARG A CA 1
ATOM 804 C C . ARG A 1 101 ? -24.526 -5.228 37.401 1.00 92.12 101 ARG A C 1
ATOM 806 O O . ARG A 1 101 ? -25.193 -5.326 38.429 1.00 92.12 101 ARG A O 1
ATOM 813 N N . LEU A 1 102 ? -24.921 -5.728 36.230 1.00 90.38 102 LEU A N 1
ATOM 814 C CA . LEU A 1 102 ? -26.169 -6.468 36.067 1.00 90.38 102 LEU A CA 1
ATOM 815 C C . LEU A 1 102 ? -26.155 -7.768 36.879 1.00 90.38 102 LEU A C 1
ATOM 817 O O . LEU A 1 102 ? -27.118 -8.051 37.581 1.00 90.38 102 LEU A O 1
ATOM 821 N N . GLN A 1 103 ? -25.059 -8.528 36.845 1.00 88.56 103 GLN A N 1
ATOM 822 C CA . GLN A 1 103 ? -24.913 -9.753 37.640 1.00 88.56 103 GLN A CA 1
ATOM 823 C C . GLN A 1 103 ? -24.980 -9.483 39.147 1.00 88.56 103 GLN A C 1
ATOM 825 O O . GLN A 1 103 ? -25.608 -10.247 39.879 1.00 88.56 103 GLN A O 1
ATOM 830 N N . SER A 1 104 ? -24.382 -8.384 39.610 1.00 91.88 104 SER A N 1
ATOM 831 C CA . SER A 1 104 ? -24.470 -7.947 41.007 1.00 91.88 104 SER A CA 1
ATOM 832 C C . SER A 1 104 ? -25.914 -7.630 41.410 1.00 91.88 104 SER A C 1
ATOM 834 O O . SER A 1 104 ? -26.405 -8.149 42.412 1.00 91.88 104 SER A O 1
ATOM 836 N N . LEU A 1 105 ? -26.642 -6.863 40.588 1.00 91.81 105 LEU A N 1
ATOM 837 C CA . LEU A 1 105 ? -28.061 -6.570 40.819 1.00 91.81 105 LEU A CA 1
ATOM 838 C C . LEU A 1 105 ? -28.925 -7.836 40.797 1.00 91.81 105 LEU A C 1
ATOM 840 O O . LEU A 1 105 ? -29.743 -8.031 41.692 1.00 91.81 105 LEU A O 1
ATOM 844 N N . ASN A 1 106 ? -28.706 -8.720 39.824 1.00 90.88 106 ASN A N 1
ATOM 845 C CA . ASN A 1 106 ? -29.402 -10.001 39.734 1.00 90.88 106 ASN A CA 1
ATOM 846 C C . ASN A 1 106 ? -29.139 -10.872 40.970 1.00 90.88 106 ASN A C 1
ATOM 848 O O . ASN A 1 106 ? -30.063 -11.491 41.485 1.00 90.88 106 ASN A O 1
ATOM 852 N N . SER A 1 107 ? -27.909 -10.872 41.495 1.00 90.31 107 SER A N 1
ATOM 853 C CA . SER A 1 107 ? -27.562 -11.598 42.725 1.00 90.31 107 SER A CA 1
ATOM 854 C C . SER A 1 107 ? -28.336 -11.069 43.936 1.00 90.31 107 SER A C 1
ATOM 856 O O . SER A 1 107 ? -28.865 -11.855 44.719 1.00 90.31 107 SER A O 1
ATOM 858 N N . VAL A 1 108 ? -28.463 -9.742 44.066 1.00 92.50 108 VAL A N 1
ATOM 859 C CA . VAL A 1 108 ? -29.277 -9.114 45.123 1.00 92.50 108 VAL A CA 1
ATOM 860 C C . VAL A 1 108 ? -30.756 -9.474 44.970 1.00 92.50 108 VAL A C 1
ATOM 862 O O . VAL A 1 108 ? -31.412 -9.786 45.963 1.00 92.50 108 VAL A O 1
ATOM 865 N N . LEU A 1 109 ? -31.287 -9.465 43.744 1.00 90.88 109 LEU A N 1
ATOM 866 C CA . LEU A 1 109 ? -32.675 -9.848 43.478 1.00 90.88 109 LEU A CA 1
ATOM 867 C C . LEU A 1 109 ? -32.941 -11.312 43.839 1.00 90.88 109 LEU A C 1
ATOM 869 O O . LEU A 1 109 ? -33.946 -11.578 44.492 1.00 90.88 109 LEU A O 1
ATOM 873 N N . HIS A 1 110 ? -32.027 -12.228 43.513 1.00 89.88 110 HIS A N 1
ATOM 874 C CA . HIS A 1 110 ? -32.129 -13.625 43.941 1.00 89.88 110 HIS A CA 1
ATOM 875 C C . HIS A 1 110 ? -32.123 -13.761 45.468 1.00 89.88 110 HIS A C 1
ATOM 877 O O . HIS A 1 110 ? -32.950 -14.480 46.019 1.00 89.88 110 HIS A O 1
ATOM 883 N N . SER A 1 111 ? -31.275 -13.011 46.183 1.00 90.06 111 SER A N 1
ATOM 884 C CA . SER A 1 111 ? -31.312 -13.003 47.655 1.00 90.06 111 SER A CA 1
ATOM 885 C C . SER A 1 111 ? -32.655 -12.497 48.212 1.00 90.06 111 SER A C 1
ATOM 887 O O . SER A 1 111 ? -33.134 -12.994 49.228 1.00 90.06 111 SER A O 1
ATOM 889 N N . ILE A 1 112 ? -33.291 -11.512 47.565 1.00 90.88 112 ILE A N 1
ATOM 890 C CA . ILE A 1 112 ? -34.614 -10.999 47.970 1.00 90.88 1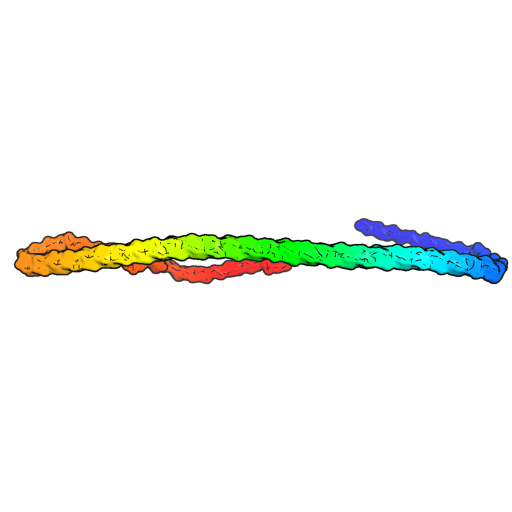12 ILE A CA 1
ATOM 891 C C . ILE A 1 112 ? -35.724 -12.010 47.658 1.00 90.88 112 ILE A C 1
ATOM 893 O O . ILE A 1 112 ? -36.632 -12.190 48.469 1.00 90.88 112 ILE A O 1
ATOM 897 N N . GLU A 1 113 ? -35.671 -12.664 46.501 1.00 90.69 113 GLU A N 1
ATOM 898 C CA . GLU A 1 113 ? -36.581 -13.745 46.108 1.00 90.69 113 GLU A CA 1
ATOM 899 C C . GLU A 1 113 ? -36.549 -14.885 47.140 1.00 90.69 113 GLU A C 1
ATOM 901 O O . GLU A 1 113 ? -37.603 -15.291 47.631 1.00 90.69 113 GLU A O 1
ATOM 906 N N . GLU A 1 114 ? -35.356 -15.309 47.573 1.00 88.50 114 GLU A N 1
ATOM 907 C CA . GLU A 1 114 ? -35.177 -16.328 48.619 1.00 88.50 114 GLU A CA 1
ATOM 908 C C . GLU A 1 114 ? -35.799 -15.924 49.965 1.00 88.50 114 GLU A C 1
ATOM 910 O O . GLU A 1 114 ? -36.441 -16.742 50.626 1.00 88.50 114 GLU A O 1
ATOM 915 N N . VAL A 1 115 ? -35.635 -14.663 50.380 1.00 91.50 115 VAL A N 1
ATOM 916 C CA . VAL A 1 115 ? -36.167 -14.162 51.661 1.00 91.50 115 VAL A CA 1
ATOM 917 C C . VAL A 1 115 ? -37.680 -13.944 51.609 1.00 91.50 115 VAL A C 1
ATOM 919 O O . VAL A 1 115 ? -38.379 -14.188 52.592 1.00 91.50 115 VAL A O 1
ATOM 922 N N . SER A 1 116 ? -38.191 -13.445 50.486 1.00 89.56 116 SER A N 1
ATOM 923 C CA . SER A 1 116 ? -39.599 -13.069 50.332 1.00 89.56 116 SER A CA 1
ATOM 924 C C . SER A 1 116 ? -40.499 -14.237 49.918 1.00 89.56 116 SER A C 1
ATOM 926 O O . SER A 1 116 ? -41.708 -14.173 50.135 1.00 89.56 116 SER A O 1
ATOM 928 N N . GLY A 1 117 ? -39.929 -15.296 49.332 1.00 84.38 117 GLY A N 1
ATOM 929 C CA . GLY A 1 117 ? -40.664 -16.439 48.786 1.00 84.38 117 GLY A CA 1
ATOM 930 C C . GLY A 1 117 ? -41.460 -16.120 47.514 1.00 84.38 117 GLY A C 1
ATOM 931 O O . GLY A 1 117 ? -42.224 -16.966 47.048 1.00 84.38 117 GLY A O 1
ATOM 932 N N . PHE A 1 118 ? -41.307 -14.914 46.956 1.00 84.19 118 PHE A N 1
ATOM 933 C CA . PHE A 1 118 ? -41.955 -14.492 45.718 1.00 84.19 118 PHE A CA 1
ATOM 934 C C . PHE A 1 118 ? -41.003 -14.662 44.541 1.00 84.19 118 PHE A C 1
ATOM 936 O O . PHE A 1 118 ? -39.954 -14.024 44.501 1.00 84.19 118 PHE A O 1
ATOM 943 N N . ALA A 1 119 ? -41.412 -15.479 43.568 1.00 82.88 119 ALA A N 1
ATOM 944 C CA . ALA A 1 119 ? -40.649 -15.685 42.345 1.00 82.88 119 ALA A CA 1
ATOM 945 C C . ALA A 1 119 ? -40.517 -14.374 41.548 1.00 82.88 119 ALA A C 1
ATOM 947 O O . ALA A 1 119 ? -41.530 -13.730 41.252 1.00 82.88 119 ALA A O 1
ATOM 948 N N . MET A 1 120 ? -39.288 -13.989 41.193 1.00 84.38 120 MET A N 1
ATOM 949 C CA . MET A 1 120 ? -38.990 -12.778 40.420 1.00 84.38 120 MET A CA 1
ATOM 950 C C . MET A 1 120 ? -38.450 -13.130 39.027 1.00 84.38 120 MET A C 1
ATOM 952 O O . MET A 1 120 ? -37.592 -13.993 38.878 1.00 84.38 120 MET A O 1
ATOM 956 N N . ASP A 1 121 ? -38.933 -12.443 37.986 1.00 82.00 121 ASP A N 1
ATOM 957 C CA . ASP A 1 121 ? -38.443 -12.620 36.610 1.00 82.00 121 ASP A CA 1
ATOM 958 C C . ASP A 1 121 ? -37.166 -11.791 36.394 1.00 82.00 121 ASP A C 1
ATOM 960 O O . ASP A 1 121 ? -37.216 -10.599 36.076 1.00 82.00 121 ASP A O 1
ATOM 964 N N . ILE A 1 122 ? -36.011 -12.405 36.670 1.00 83.19 122 ILE A N 1
ATOM 965 C CA . ILE A 1 122 ? -34.699 -11.747 36.659 1.00 83.19 122 ILE A CA 1
ATOM 966 C C . ILE A 1 122 ? -34.048 -11.889 35.266 1.00 83.19 122 ILE A C 1
ATOM 968 O O . ILE A 1 122 ? -33.743 -13.007 34.839 1.00 83.19 122 ILE A O 1
ATOM 972 N N . PRO A 1 123 ? -33.773 -10.780 34.546 1.00 75.62 123 PRO A N 1
ATOM 973 C CA . PRO A 1 123 ? -33.216 -10.833 33.196 1.00 75.62 123 PRO A CA 1
ATOM 974 C C . PRO A 1 123 ? -31.799 -11.419 33.162 1.00 75.62 123 PRO A C 1
ATOM 976 O O . PRO A 1 123 ? -30.892 -10.918 33.829 1.00 75.62 123 PRO A O 1
ATOM 979 N N . GLN A 1 124 ? -31.572 -12.426 32.314 1.00 71.12 124 GLN A N 1
ATOM 980 C CA . GLN A 1 124 ? -30.231 -12.944 32.028 1.00 71.12 124 GLN A CA 1
ATOM 981 C C . GLN A 1 124 ? -29.597 -12.220 30.839 1.00 71.12 124 GLN A C 1
ATOM 983 O O . GLN A 1 124 ? -30.258 -11.896 29.851 1.00 71.12 124 GLN A O 1
ATOM 988 N N . MET A 1 125 ? -28.290 -11.975 30.926 1.00 70.12 125 MET A N 1
ATOM 989 C CA . MET A 1 125 ? -27.560 -11.322 29.848 1.00 70.12 125 MET A CA 1
ATOM 990 C C . MET A 1 125 ? -27.434 -12.245 28.619 1.00 70.12 125 MET A C 1
ATOM 992 O O . MET A 1 125 ? -27.079 -13.413 28.782 1.00 70.12 125 MET A O 1
ATOM 996 N N . PRO A 1 126 ? -27.662 -11.749 27.387 1.00 66.31 126 PRO A N 1
ATOM 997 C CA . PRO A 1 126 ? -27.517 -12.557 26.178 1.00 66.31 126 PRO A CA 1
ATOM 998 C C . PRO A 1 126 ? -26.064 -12.997 25.903 1.00 66.31 126 PRO A C 1
ATOM 1000 O O . PRO A 1 126 ? -25.157 -12.166 25.841 1.00 66.31 126 PRO A O 1
ATOM 1003 N N . ASP A 1 127 ? -25.867 -14.292 25.621 1.00 58.47 127 ASP A N 1
ATOM 1004 C CA . ASP A 1 127 ? -24.579 -14.938 25.276 1.00 58.47 127 ASP A CA 1
ATOM 1005 C C . ASP A 1 127 ? -23.773 -14.282 24.116 1.00 58.47 127 ASP A C 1
ATOM 1007 O O . ASP A 1 127 ? -22.543 -14.220 24.189 1.00 58.47 127 ASP A O 1
ATOM 1011 N N . PRO A 1 128 ? -24.387 -13.677 23.071 1.00 60.31 128 PRO A N 1
ATOM 1012 C CA . PRO A 1 128 ? -23.636 -13.029 21.987 1.00 60.31 128 PRO A CA 1
ATOM 1013 C C . PRO A 1 128 ? -22.741 -11.865 22.436 1.00 60.31 128 PRO A C 1
ATOM 1015 O O . PRO A 1 128 ? -21.757 -11.550 21.765 1.00 60.31 128 PRO A O 1
ATOM 1018 N N . LEU A 1 129 ? -23.059 -11.231 23.570 1.00 60.38 129 LEU A N 1
ATOM 1019 C CA . LEU A 1 129 ? -22.255 -10.147 24.141 1.00 60.38 129 LEU A CA 1
ATOM 1020 C C . LEU A 1 129 ? -20.995 -10.665 24.845 1.00 60.38 129 LEU A C 1
ATOM 1022 O O . LEU A 1 129 ? -20.023 -9.924 24.980 1.00 60.38 129 LEU A O 1
ATOM 1026 N N . LEU A 1 130 ? -20.983 -11.941 25.244 1.00 61.78 130 LEU A N 1
ATOM 1027 C CA . LEU A 1 130 ? -19.841 -12.580 25.892 1.00 61.78 130 LEU A CA 1
ATOM 1028 C C . LEU A 1 130 ? -18.789 -13.034 24.871 1.00 61.78 130 LEU A C 1
ATOM 1030 O O . LEU A 1 130 ? -17.597 -13.013 25.184 1.00 61.78 130 LEU A O 1
ATOM 1034 N N . LYS A 1 131 ? -19.188 -13.423 23.645 1.00 62.72 131 LYS A N 1
ATOM 1035 C CA . LYS A 1 131 ? -18.257 -13.887 22.590 1.00 62.72 131 LYS A CA 1
ATOM 1036 C C . LYS A 1 131 ? -18.655 -13.433 21.173 1.00 62.72 131 LYS A C 1
ATOM 1038 O O . LYS A 1 131 ? -19.009 -14.266 20.340 1.00 62.72 131 LYS A O 1
ATOM 1043 N N . PRO A 1 132 ? -18.488 -12.141 20.834 1.00 60.28 132 PRO A N 1
ATOM 1044 C CA . PRO A 1 132 ? -18.990 -11.573 19.576 1.00 60.28 132 PRO A CA 1
ATOM 1045 C C . PRO A 1 132 ? -18.363 -12.148 18.291 1.00 60.28 132 PRO A C 1
ATOM 1047 O O . PRO A 1 132 ? -18.894 -11.944 17.206 1.00 60.28 132 PRO A O 1
ATOM 1050 N N . TRP A 1 133 ? -17.223 -12.843 18.395 1.00 59.19 133 TRP A N 1
ATOM 1051 C CA . TRP A 1 133 ? -16.437 -13.331 17.247 1.00 59.19 133 TRP A CA 1
ATOM 1052 C C . TRP A 1 133 ? -16.315 -14.849 17.183 1.00 59.19 133 TRP A C 1
ATOM 1054 O O . TRP A 1 133 ? -15.554 -15.375 16.371 1.00 59.19 133 TRP A O 1
ATOM 1064 N N . HIS A 1 134 ? -17.074 -15.572 18.006 1.00 63.19 134 HIS A N 1
ATOM 1065 C CA . HIS A 1 134 ? -17.331 -16.973 17.716 1.00 63.19 134 HIS A CA 1
ATOM 1066 C C . HIS A 1 134 ? -18.254 -17.038 16.503 1.00 63.19 134 HIS A C 1
ATOM 1068 O O . HIS A 1 134 ? -19.476 -17.047 16.620 1.00 63.19 134 HIS A O 1
ATOM 1074 N N . LEU A 1 135 ? -17.647 -17.045 15.315 1.00 58.25 135 LEU A N 1
ATOM 1075 C CA . LEU A 1 135 ? -18.337 -17.432 14.097 1.00 58.25 135 LEU A CA 1
ATOM 1076 C C . LEU A 1 135 ? -18.940 -18.824 14.352 1.00 58.25 135 LEU A C 1
ATOM 1078 O O . LEU A 1 135 ? -18.192 -19.737 14.705 1.00 58.25 135 LEU A O 1
ATOM 1082 N N . PRO A 1 136 ? -20.258 -19.027 14.174 1.00 60.19 136 PRO A N 1
ATOM 1083 C CA . PRO A 1 136 ? -20.889 -20.337 14.362 1.00 60.19 136 PRO A CA 1
ATOM 1084 C C . PRO A 1 136 ? -20.402 -21.395 13.356 1.00 60.19 136 PRO A C 1
ATOM 1086 O O . PRO A 1 136 ? -20.851 -22.537 13.391 1.00 60.19 136 PRO A O 1
ATOM 1089 N N . TYR A 1 137 ? -19.479 -21.028 12.464 1.00 60.38 137 TYR A N 1
ATOM 1090 C CA . TYR A 1 137 ? -18.906 -21.887 11.446 1.00 60.38 137 TYR A CA 1
ATOM 1091 C C . TYR A 1 137 ? -17.376 -21.846 11.505 1.00 60.38 137 TYR A C 1
ATOM 1093 O O . TYR A 1 137 ? -16.802 -20.774 11.726 1.00 60.38 137 TYR A O 1
ATOM 1101 N N . PRO A 1 138 ? -16.702 -22.989 11.276 1.00 66.31 138 PRO A N 1
ATOM 1102 C CA . PRO A 1 138 ? -15.252 -23.025 11.171 1.00 66.31 138 PRO A CA 1
ATOM 1103 C C . PRO A 1 138 ? -14.798 -22.116 10.026 1.00 66.31 138 PRO A C 1
ATOM 1105 O O . PRO A 1 138 ? -15.383 -22.135 8.939 1.00 66.31 138 PRO A O 1
ATOM 1108 N N . SER A 1 139 ? -13.758 -21.317 10.274 1.00 65.12 139 SER A N 1
ATOM 1109 C CA . SER A 1 139 ? -13.114 -20.504 9.247 1.00 65.12 139 SER A CA 1
ATOM 1110 C C . SER A 1 139 ? -12.681 -21.420 8.107 1.00 65.12 139 SER A C 1
ATOM 1112 O O . SER A 1 139 ? -11.806 -22.272 8.265 1.00 65.12 139 SER A O 1
ATOM 1114 N N . GLN A 1 140 ? -13.330 -21.285 6.950 1.00 62.84 140 GLN A N 1
ATOM 1115 C CA . GLN A 1 140 ? -12.868 -22.004 5.775 1.00 62.84 140 GLN A CA 1
ATOM 1116 C C . GLN A 1 140 ? -11.470 -21.479 5.430 1.00 62.84 140 GLN A C 1
ATOM 1118 O O . GLN A 1 140 ? -11.270 -20.258 5.415 1.00 62.84 140 GLN A O 1
ATOM 1123 N N . PRO A 1 141 ? -10.486 -22.364 5.200 1.00 67.50 141 PRO A N 1
ATOM 1124 C CA . PRO A 1 141 ? -9.159 -21.935 4.799 1.00 67.50 141 PRO A CA 1
ATOM 1125 C C . PRO A 1 141 ? -9.281 -21.101 3.524 1.00 67.50 141 PRO A C 1
ATOM 1127 O O . PRO A 1 141 ? -9.971 -21.494 2.581 1.00 67.50 141 PRO A O 1
ATOM 1130 N N . ILE A 1 142 ? -8.622 -19.941 3.509 1.00 69.81 142 ILE A N 1
ATOM 1131 C CA . ILE A 1 142 ? -8.538 -19.083 2.327 1.00 69.81 142 ILE A CA 1
ATOM 1132 C C . ILE A 1 142 ? -7.821 -19.898 1.252 1.00 69.81 142 ILE A C 1
ATOM 1134 O O . ILE A 1 142 ? -6.598 -20.039 1.267 1.00 69.81 142 ILE A O 1
ATOM 1138 N N . MET A 1 143 ? -8.592 -20.489 0.342 1.00 64.06 143 MET A N 1
ATOM 1139 C CA . MET A 1 143 ? -8.038 -21.193 -0.800 1.00 64.06 143 MET A CA 1
ATOM 1140 C C . MET A 1 143 ? -7.422 -20.144 -1.718 1.00 64.06 143 MET A C 1
ATOM 1142 O O . MET A 1 143 ? -8.132 -19.378 -2.368 1.00 64.06 143 MET A O 1
ATOM 1146 N N . ALA A 1 144 ? -6.091 -20.079 -1.741 1.00 61.91 144 ALA A N 1
ATOM 1147 C CA . ALA A 1 144 ? -5.369 -19.268 -2.707 1.00 61.91 144 ALA A CA 1
ATOM 1148 C C . ALA A 1 144 ? -5.808 -19.701 -4.113 1.00 61.91 144 ALA A C 1
ATOM 1150 O O . ALA A 1 144 ? -5.552 -20.834 -4.526 1.00 61.91 144 ALA A O 1
ATOM 1151 N N . SER A 1 145 ? -6.514 -18.820 -4.830 1.00 58.59 145 SER A N 1
ATOM 1152 C CA . SER A 1 145 ? -6.977 -19.110 -6.184 1.00 58.59 145 SER A CA 1
ATOM 1153 C C . SER A 1 145 ? -5.761 -19.398 -7.059 1.00 58.59 145 SER A C 1
ATOM 1155 O O . SER A 1 1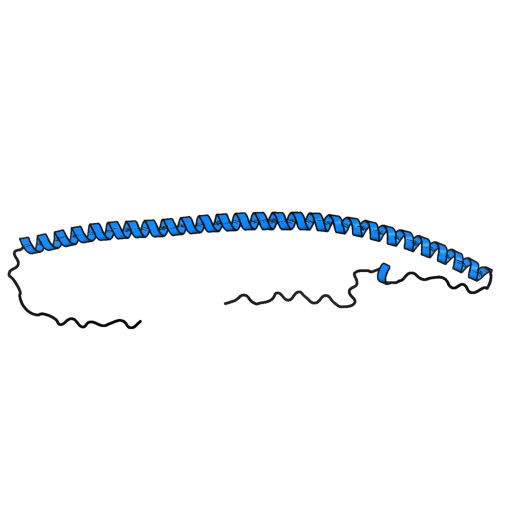45 ? -4.960 -18.501 -7.329 1.00 58.59 145 SER A O 1
ATOM 1157 N N . SER A 1 146 ? -5.622 -20.642 -7.502 1.00 58.97 146 SER A N 1
ATOM 1158 C CA . SER A 1 146 ? -4.506 -21.127 -8.317 1.00 58.97 146 SER A CA 1
ATOM 1159 C C . SER A 1 146 ? -4.634 -20.692 -9.784 1.00 58.97 146 SER A C 1
ATOM 1161 O O . SER A 1 146 ? -4.316 -21.459 -10.684 1.00 58.97 146 SER A O 1
ATOM 1163 N N . HIS A 1 147 ? -5.142 -19.484 -10.052 1.00 61.53 147 HIS A N 1
ATOM 1164 C CA . HIS A 1 147 ? -5.387 -18.998 -11.414 1.00 61.53 147 HIS A CA 1
ATOM 1165 C C . HIS A 1 147 ? -4.208 -18.178 -11.966 1.00 61.53 147 HIS A C 1
ATOM 1167 O O . HIS A 1 147 ? -4.379 -17.212 -12.688 1.00 61.53 147 HIS A O 1
ATOM 1173 N N . TRP A 1 148 ? -2.976 -18.564 -11.660 1.00 62.81 148 TRP A N 1
ATOM 1174 C CA . TRP A 1 148 ? -1.824 -18.047 -12.394 1.00 62.81 148 TRP A CA 1
ATOM 1175 C C . TRP A 1 148 ? -0.892 -19.210 -12.678 1.00 62.81 148 TRP A C 1
ATOM 1177 O O . TRP A 1 148 ? -0.125 -19.588 -11.797 1.00 62.81 148 TRP A O 1
ATOM 1187 N N . LEU A 1 149 ? -1.048 -19.804 -13.869 1.00 44.34 149 LEU A N 1
ATOM 1188 C CA . LEU A 1 149 ? -0.018 -20.366 -14.764 1.00 44.34 149 LEU A CA 1
ATOM 1189 C C . LEU A 1 149 ? -0.661 -21.370 -15.748 1.00 44.34 149 LEU A C 1
ATOM 1191 O O . LEU A 1 149 ? -1.508 -22.154 -15.311 1.00 44.34 149 LEU A O 1
ATOM 1195 N N . PRO A 1 150 ? -0.199 -21.481 -17.009 1.00 56.00 150 PRO A N 1
ATOM 1196 C CA . PRO A 1 150 ? 0.630 -20.579 -17.821 1.00 56.00 150 PRO A CA 1
ATOM 1197 C C . PRO A 1 150 ? -0.135 -19.885 -18.965 1.00 56.00 150 PRO A C 1
ATOM 1199 O O . PRO A 1 150 ? -1.104 -20.468 -19.501 1.00 56.00 150 PRO A O 1
#

pLDDT: mean 83.09, std 17.39, range [43.5, 98.75]

Foldseek 3Di:
DDDDDDDDDDDDDDPPPQPPVNVVVVVVVVVVVCVVVVVVVVVVVVVVVVVVVVVVVVVVVVVVVVVVVVVVVVVVVVVVVVVVVVVVVVVLVVLVVVQVVLVVVLVVVVVVCVVVVDDDDRDDDDPCSVPVPPPVDPDDPPPPPPPDDD

InterPro domains:
  IPR004827 Basic-leucine zipper domain [PF00170] (30-88)
  IPR004827 Basic-leucine zipper domain [PS00036] (33-48)
  IPR004827 Basic-leucine zipper domain [PS50217] (28-91)
  IPR004827 Basic-leucine zipper domain [SM00338] (26-90)
  IPR045314 G-box binding factor 1-like, bZIP domain, plant [cd14702] (31-82)
  IPR046347 Basic-leucine zipper domain superfamily [SSF57959] (30-82)